Protein AF-A0A0C2F6W5-F1 (afdb_monomer_lite)

Secondary structure (DSSP, 8-state):
-TTT-GGGGS--S-HHHHHHHHHH-HHHHHHHHHHHHHHHHHHHHHHHHHHHHHHHHHHHHHH-----HHHHHHHHHHHHHHHHHS--TTT-HHHHHHHHHHHHHHHHHHHHHHHHHHHHHHHHTTT------

pLDDT: mean 81.49, std 13.71, range [35.03, 95.75]

Organism: NCBI:txid51022

Foldseek 3Di:
DCVVDVVVVDPDPDVVLVVLCVPPHDVSSVVRVVVVVVVVVVVVVVVLLVVLVVVQVVCCVPPVDRDDSVVSSVVVCVVCVVVVVPPDPPVVVVVVVVVVVVVVVVVVVVVVVCVVCCVVVVVVVVVVPDDDD

Sequence (133 aa):
MQKRWPEYKKHCRRPYPEMAYRAMGPKAKHFVSFCLCLTQFGIVTVLTLLASNNLSNLLTAAFGVQINFCYVILMIGVAVWPFIMIRSPMDFWQAAVGAAISSTVAAVLIVVGAFHDAPVCGQVGFFCNLPFL

InterPro domains:
  IPR013057 Amino acid transporter, transmembrane domain [PF01490] (8-122)

Radius of gyration: 22.77 Å; chains: 1; bounding box: 45×31×65 Å

Structure (mmCIF, N/CA/C/O backbone):
data_AF-A0A0C2F6W5-F1
#
_entry.id   AF-A0A0C2F6W5-F1
#
loop_
_atom_site.group_PDB
_atom_site.id
_atom_site.type_symbol
_atom_site.label_atom_id
_atom_site.label_alt_id
_atom_site.label_comp_id
_atom_site.label_asym_id
_atom_site.label_entity_id
_atom_site.label_seq_id
_atom_site.pdbx_PDB_ins_code
_atom_site.Cartn_x
_atom_site.Cartn_y
_atom_site.Cartn_z
_atom_site.occupancy
_atom_site.B_iso_or_equiv
_atom_site.auth_seq_id
_atom_site.auth_comp_id
_atom_site.auth_asym_id
_atom_site.auth_atom_id
_atom_site.pdbx_PDB_model_num
ATOM 1 N N . MET A 1 1 ? 19.651 6.823 -16.060 1.00 73.19 1 MET A N 1
ATOM 2 C CA . MET A 1 1 ? 19.065 6.128 -17.233 1.00 73.19 1 MET A CA 1
ATOM 3 C C . MET A 1 1 ? 18.680 7.100 -18.354 1.00 73.19 1 MET A C 1
ATOM 5 O O . MET A 1 1 ? 19.260 7.015 -19.426 1.00 73.19 1 MET A O 1
ATOM 9 N N . GLN A 1 2 ? 17.808 8.084 -18.098 1.00 78.06 2 GLN A N 1
ATOM 10 C CA . GLN A 1 2 ? 17.291 9.031 -19.111 1.00 78.06 2 GLN A CA 1
ATOM 11 C C . GLN A 1 2 ? 18.349 9.908 -19.814 1.00 78.06 2 GLN A C 1
ATOM 13 O O . GLN A 1 2 ? 18.149 10.321 -20.951 1.00 78.06 2 GLN A O 1
ATOM 18 N N . LYS A 1 3 ? 19.493 10.178 -19.163 1.00 79.88 3 LYS A N 1
ATOM 19 C CA . LYS A 1 3 ? 20.615 10.932 -19.756 1.00 79.88 3 LYS A CA 1
ATOM 20 C C . LYS A 1 3 ? 21.435 10.110 -20.765 1.00 79.88 3 LYS A C 1
ATOM 22 O O . LYS A 1 3 ? 22.024 10.687 -21.666 1.00 79.88 3 LYS A O 1
ATOM 27 N N . ARG A 1 4 ? 21.475 8.776 -20.613 1.00 81.50 4 ARG A N 1
ATOM 28 C CA . ARG A 1 4 ? 22.307 7.860 -21.423 1.00 81.50 4 ARG A CA 1
ATOM 29 C C . ARG A 1 4 ? 21.547 7.259 -22.609 1.00 81.50 4 ARG A C 1
ATOM 31 O O . ARG A 1 4 ? 22.169 6.941 -23.614 1.00 81.50 4 ARG A O 1
ATOM 38 N N . TRP A 1 5 ? 20.223 7.135 -22.506 1.00 79.69 5 TRP A N 1
ATOM 39 C CA . TRP A 1 5 ? 19.367 6.595 -23.565 1.00 79.69 5 TRP A CA 1
ATOM 40 C C . TRP A 1 5 ? 18.128 7.483 -23.757 1.00 79.69 5 TRP A C 1
ATOM 42 O O . TRP A 1 5 ? 17.288 7.551 -22.851 1.00 79.69 5 TRP A O 1
ATOM 52 N N . PRO A 1 6 ? 17.993 8.164 -24.912 1.00 78.88 6 PRO A N 1
ATOM 53 C CA . PRO A 1 6 ? 16.904 9.110 -25.155 1.00 78.88 6 PRO A CA 1
ATOM 54 C C . PRO A 1 6 ? 15.530 8.435 -25.290 1.00 78.88 6 PRO A C 1
ATOM 56 O O . PRO A 1 6 ? 14.515 9.098 -25.099 1.00 78.88 6 PRO A O 1
ATOM 59 N N . GLU A 1 7 ? 15.484 7.124 -25.548 1.00 79.94 7 GLU A N 1
ATOM 60 C CA . GLU A 1 7 ? 14.246 6.333 -25.646 1.00 79.94 7 GLU A CA 1
ATOM 61 C C . GLU A 1 7 ? 13.419 6.342 -24.344 1.00 79.94 7 GLU A C 1
ATOM 63 O O . GLU A 1 7 ? 12.191 6.344 -24.391 1.00 79.94 7 GLU A O 1
ATOM 68 N N . TYR A 1 8 ? 14.074 6.445 -23.180 1.00 77.56 8 TYR A N 1
ATOM 69 C CA . TYR A 1 8 ? 13.412 6.468 -21.868 1.00 77.56 8 TYR A CA 1
ATOM 70 C C . TYR A 1 8 ? 13.036 7.884 -21.397 1.00 77.56 8 TYR A C 1
ATOM 72 O O . TYR A 1 8 ? 12.642 8.063 -20.242 1.00 77.56 8 TYR A O 1
ATOM 80 N N . LYS A 1 9 ? 13.166 8.909 -22.258 1.00 76.19 9 LYS A N 1
ATOM 81 C CA . LYS A 1 9 ? 12.621 10.252 -21.978 1.00 76.19 9 LYS A CA 1
ATOM 82 C C . LYS A 1 9 ? 11.088 10.271 -22.024 1.00 76.19 9 LYS A C 1
ATOM 84 O O . LYS A 1 9 ? 10.483 11.124 -21.384 1.00 76.19 9 LYS A O 1
ATOM 89 N N . LYS A 1 10 ? 10.462 9.338 -22.751 1.00 76.56 10 LYS A N 1
ATOM 90 C CA . LYS A 1 10 ? 9.007 9.108 -22.721 1.00 76.56 10 LYS A CA 1
ATOM 91 C C . LYS A 1 10 ? 8.632 8.174 -21.565 1.00 76.56 10 LYS A C 1
ATOM 93 O O . LYS A 1 10 ? 9.457 7.380 -21.114 1.00 76.56 10 LYS A O 1
ATOM 98 N N . HIS A 1 11 ? 7.386 8.269 -21.088 1.00 75.56 11 HIS A N 1
ATOM 99 C CA . HIS A 1 11 ? 6.890 7.458 -19.973 1.00 75.56 11 HIS A CA 1
ATOM 100 C C . HIS A 1 11 ? 7.065 5.956 -20.259 1.00 75.56 11 HIS A C 1
ATOM 102 O O . HIS A 1 11 ? 6.509 5.425 -21.220 1.00 75.56 11 HIS A O 1
ATOM 108 N N . CYS A 1 12 ? 7.830 5.269 -19.409 1.00 75.00 12 CYS A N 1
ATOM 109 C CA . CYS A 1 12 ? 8.073 3.835 -19.513 1.00 75.00 12 CYS A CA 1
ATOM 110 C C . CYS A 1 12 ? 7.278 3.096 -18.427 1.00 75.00 12 CYS A C 1
ATOM 112 O O . CYS A 1 12 ? 7.491 3.317 -17.237 1.00 75.00 12 CYS A O 1
ATOM 114 N N . ARG A 1 13 ? 6.378 2.188 -18.830 1.00 72.69 13 ARG A N 1
ATOM 115 C CA . ARG A 1 13 ? 5.417 1.512 -17.933 1.00 72.69 13 ARG A CA 1
ATOM 116 C C . ARG A 1 13 ? 6.063 0.531 -16.942 1.00 72.69 13 ARG A C 1
ATOM 118 O O . ARG A 1 13 ? 5.432 0.166 -15.954 1.00 72.69 13 ARG A O 1
ATOM 125 N N . ARG A 1 14 ? 7.296 0.069 -17.202 1.00 79.50 14 ARG A N 1
ATOM 126 C CA . ARG A 1 14 ? 8.049 -0.885 -16.361 1.00 79.50 14 ARG A CA 1
ATOM 127 C C . ARG A 1 14 ? 9.547 -0.521 -16.322 1.00 79.50 14 ARG A C 1
ATOM 129 O O . ARG A 1 14 ? 10.331 -1.125 -17.048 1.00 79.50 14 ARG A O 1
ATOM 136 N N . PRO A 1 15 ? 9.968 0.437 -15.479 1.00 86.62 15 PRO A N 1
ATOM 137 C CA . PRO A 1 15 ? 11.346 0.932 -15.483 1.00 86.62 15 PRO A CA 1
ATOM 138 C C . PRO A 1 15 ? 12.369 -0.081 -14.937 1.00 86.62 15 PRO A C 1
ATOM 140 O O . PRO A 1 15 ? 13.447 -0.222 -15.506 1.00 86.62 15 PRO A O 1
ATOM 143 N N . TYR A 1 16 ? 12.042 -0.825 -13.874 1.00 86.38 16 TYR A N 1
ATOM 144 C CA . TYR A 1 16 ? 12.995 -1.730 -13.209 1.00 86.38 16 TYR A CA 1
ATOM 145 C C . TYR A 1 16 ? 13.483 -2.907 -14.080 1.00 86.38 16 TYR A C 1
ATOM 147 O O . TYR A 1 16 ? 14.693 -3.138 -14.128 1.00 86.38 16 TYR A O 1
ATOM 155 N N . PRO A 1 17 ? 12.618 -3.627 -14.824 1.00 87.94 17 PRO A N 1
ATOM 156 C CA . PRO A 1 17 ? 13.082 -4.676 -15.735 1.00 87.94 17 PRO A CA 1
ATOM 157 C C . PRO A 1 17 ? 13.925 -4.133 -16.899 1.00 87.94 17 PRO A C 1
ATOM 159 O O . PRO A 1 17 ? 14.838 -4.811 -17.361 1.00 87.94 17 PRO A O 1
ATOM 162 N N . GLU A 1 18 ? 13.654 -2.908 -17.361 1.00 86.88 18 GLU A N 1
ATOM 163 C CA . GLU A 1 18 ? 14.428 -2.245 -18.421 1.00 86.88 18 GLU A CA 1
ATOM 164 C C . GLU A 1 18 ? 15.813 -1.800 -17.927 1.00 86.88 18 GLU A C 1
ATOM 166 O O . GLU A 1 18 ? 16.804 -1.917 -18.648 1.00 86.88 18 GLU A O 1
ATOM 171 N N . MET A 1 19 ? 15.921 -1.360 -16.668 1.00 88.12 19 MET A N 1
ATOM 172 C CA . MET A 1 19 ? 17.215 -1.106 -16.021 1.00 88.12 19 MET A CA 1
ATOM 173 C C . MET A 1 19 ? 18.048 -2.386 -15.931 1.00 88.12 19 MET A C 1
ATOM 175 O O . MET A 1 19 ? 19.221 -2.378 -16.301 1.00 88.12 19 MET A O 1
ATOM 179 N N . ALA A 1 20 ? 17.431 -3.492 -15.507 1.00 88.50 20 ALA A N 1
ATOM 180 C CA . ALA A 1 20 ? 18.088 -4.794 -15.424 1.00 88.50 20 ALA A CA 1
ATOM 181 C C . ALA A 1 20 ? 18.526 -5.310 -16.803 1.00 88.50 20 ALA A C 1
ATOM 183 O O . ALA A 1 20 ? 19.643 -5.807 -16.949 1.00 88.50 20 ALA A O 1
ATOM 184 N N . TYR A 1 21 ? 17.682 -5.124 -17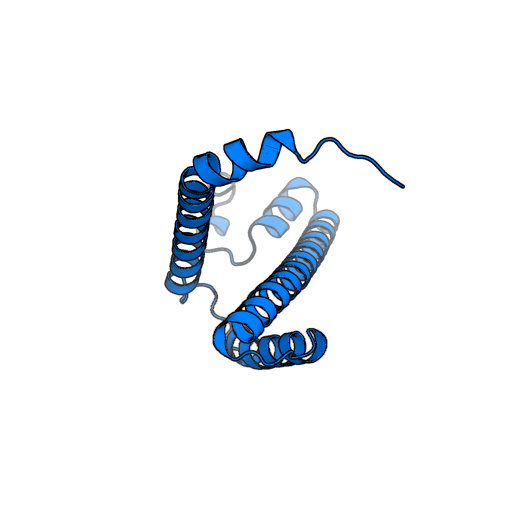.825 1.00 90.19 21 TYR A N 1
ATOM 185 C CA . TYR A 1 21 ? 18.004 -5.463 -19.210 1.00 90.19 21 TYR A CA 1
ATOM 186 C C . TYR A 1 21 ? 19.261 -4.749 -19.698 1.00 90.19 21 TYR A C 1
ATOM 188 O O . TYR A 1 21 ? 20.164 -5.369 -20.254 1.00 90.19 21 TYR A O 1
ATOM 196 N N . ARG A 1 22 ? 19.334 -3.438 -19.465 1.00 87.44 22 ARG A N 1
ATOM 197 C CA . ARG A 1 22 ? 20.454 -2.620 -19.925 1.00 87.44 22 ARG A CA 1
ATOM 198 C C . ARG A 1 22 ? 21.737 -2.816 -19.108 1.00 87.44 22 ARG A C 1
ATOM 200 O O . ARG A 1 22 ? 22.806 -2.488 -19.611 1.00 87.44 22 ARG A O 1
ATOM 207 N N . ALA A 1 23 ? 21.638 -3.325 -17.880 1.00 88.38 23 ALA A N 1
ATOM 208 C CA . ALA A 1 23 ? 22.786 -3.584 -17.013 1.00 88.38 23 ALA A CA 1
ATOM 209 C C . ALA A 1 23 ? 23.403 -4.976 -17.225 1.00 88.38 23 ALA A C 1
ATOM 211 O O . ALA A 1 23 ? 24.621 -5.091 -17.302 1.00 88.38 23 ALA A O 1
ATOM 212 N N . MET A 1 24 ? 22.577 -6.027 -17.307 1.00 87.81 24 MET A N 1
ATOM 213 C CA . MET A 1 24 ? 23.036 -7.428 -17.289 1.00 87.81 24 MET A CA 1
ATOM 214 C C . MET A 1 24 ? 22.377 -8.314 -18.366 1.00 87.81 24 MET A C 1
ATOM 216 O O . MET A 1 24 ? 22.531 -9.535 -18.356 1.00 87.81 24 MET A O 1
ATOM 220 N N . GLY A 1 25 ? 21.625 -7.727 -19.302 1.00 90.44 25 GLY A N 1
ATOM 221 C CA . GLY A 1 25 ? 21.038 -8.435 -20.440 1.00 90.44 25 GLY A CA 1
ATOM 222 C C . GLY A 1 25 ? 19.663 -9.085 -20.184 1.00 90.44 25 GLY A C 1
ATOM 223 O O . GLY A 1 25 ? 19.005 -8.846 -19.166 1.00 90.44 25 GLY A O 1
ATOM 224 N N . PRO A 1 26 ? 19.178 -9.922 -21.123 1.00 89.81 26 PRO A N 1
ATOM 225 C CA . PRO A 1 26 ? 17.797 -10.426 -21.148 1.00 89.81 26 PRO A CA 1
ATOM 226 C C . PRO A 1 26 ? 17.443 -11.370 -19.995 1.00 89.81 26 PRO A C 1
ATOM 228 O O . PRO A 1 26 ? 16.297 -11.390 -19.546 1.00 89.81 26 PRO A O 1
ATOM 231 N N . LYS A 1 27 ? 18.411 -12.132 -19.476 1.00 91.00 27 LYS A N 1
ATOM 232 C CA . LYS A 1 27 ? 18.176 -13.058 -18.356 1.00 91.00 27 LYS A CA 1
ATOM 233 C C . LYS A 1 27 ? 17.858 -12.303 -17.061 1.00 91.00 27 LYS A C 1
ATOM 235 O O . LYS A 1 27 ? 16.918 -12.660 -16.355 1.00 91.00 27 LYS A O 1
ATOM 240 N N . ALA A 1 28 ? 18.558 -11.197 -16.813 1.00 89.12 28 ALA A N 1
ATOM 241 C CA . ALA A 1 28 ? 18.319 -10.337 -15.658 1.00 89.12 28 ALA A CA 1
ATOM 242 C C . ALA A 1 28 ? 16.951 -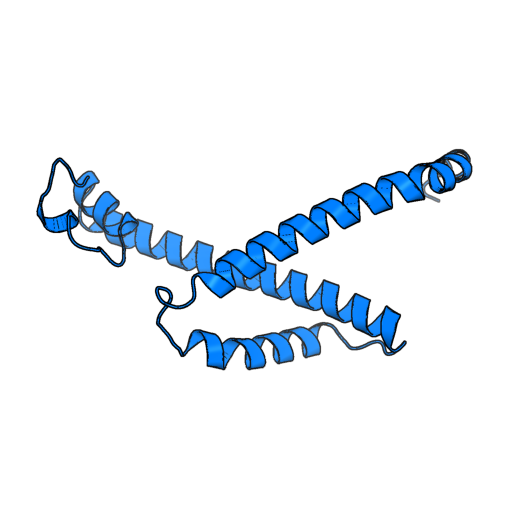9.639 -15.704 1.00 89.12 28 ALA A C 1
ATOM 244 O O . ALA A 1 28 ? 16.295 -9.508 -14.672 1.00 89.12 28 ALA A O 1
ATOM 245 N N . LYS A 1 29 ? 16.476 -9.250 -16.897 1.00 90.75 29 LYS A N 1
ATOM 246 C CA . LYS A 1 29 ? 15.128 -8.683 -17.082 1.00 90.75 29 LYS A CA 1
ATOM 247 C C . LYS A 1 29 ? 14.035 -9.634 -16.589 1.00 90.75 29 LYS A C 1
ATOM 249 O O . LYS A 1 29 ? 13.140 -9.209 -15.858 1.00 90.75 29 LYS A O 1
ATOM 254 N N . HIS A 1 30 ? 14.109 -10.911 -16.972 1.00 91.12 30 HIS A N 1
ATOM 255 C CA . HIS A 1 30 ? 13.131 -11.913 -16.541 1.00 91.12 30 HIS A CA 1
ATOM 256 C C . HIS A 1 30 ? 13.210 -12.191 -15.043 1.00 91.12 30 HIS A C 1
ATOM 258 O O . HIS A 1 30 ? 12.170 -12.238 -14.390 1.00 91.12 30 HIS A O 1
ATOM 264 N N . PHE A 1 31 ? 14.421 -12.290 -14.492 1.00 94.00 31 PHE A N 1
ATOM 265 C CA . PHE A 1 31 ? 14.614 -12.489 -13.058 1.00 94.00 31 PHE A CA 1
ATOM 266 C C . PHE A 1 31 ? 14.008 -11.346 -12.228 1.00 94.00 31 PHE A C 1
ATOM 268 O O . PHE A 1 31 ? 13.189 -11.587 -11.346 1.00 94.00 31 PHE A O 1
ATOM 275 N N . VAL A 1 32 ? 14.316 -10.088 -12.565 1.00 93.00 32 VAL A N 1
ATOM 276 C CA . VAL A 1 32 ? 13.767 -8.920 -11.853 1.00 93.00 32 VAL A CA 1
ATOM 277 C C . VAL A 1 32 ? 12.249 -8.831 -12.006 1.00 93.00 32 VAL A C 1
ATOM 279 O O . VAL A 1 32 ? 11.554 -8.521 -11.041 1.00 93.00 32 VAL A O 1
ATOM 282 N N . SER A 1 33 ? 11.707 -9.145 -13.187 1.00 92.00 33 SER A N 1
ATOM 283 C CA . SER A 1 33 ? 10.253 -9.197 -13.377 1.00 92.00 33 SER A CA 1
ATOM 284 C C . SER A 1 33 ? 9.593 -10.254 -12.488 1.00 92.00 33 SER A C 1
ATOM 286 O O . SER A 1 33 ? 8.524 -9.994 -11.943 1.00 92.00 33 SER A O 1
ATOM 288 N N . PHE A 1 34 ? 10.216 -11.423 -12.329 1.00 94.06 34 PHE A N 1
ATOM 289 C CA . PHE A 1 34 ? 9.718 -12.485 -11.458 1.00 94.06 34 PHE A CA 1
ATOM 290 C C . PHE A 1 34 ? 9.745 -12.065 -9.984 1.00 94.06 34 PHE A C 1
ATOM 292 O O . PHE A 1 34 ? 8.724 -12.163 -9.304 1.00 94.06 34 PHE A O 1
ATOM 299 N N . CYS A 1 35 ? 10.860 -11.498 -9.512 1.00 94.19 35 CYS A N 1
ATOM 300 C CA . CYS A 1 35 ? 10.966 -10.977 -8.148 1.00 94.19 35 CYS A CA 1
ATOM 301 C C . CYS A 1 35 ? 9.909 -9.903 -7.851 1.00 94.19 35 CYS A C 1
ATOM 303 O O . CYS A 1 35 ? 9.288 -9.948 -6.796 1.00 94.19 35 CYS A O 1
ATOM 305 N N . LEU A 1 36 ? 9.654 -8.976 -8.783 1.00 93.25 36 LEU A N 1
ATOM 306 C CA . LEU A 1 36 ? 8.620 -7.945 -8.618 1.00 93.25 36 LEU A CA 1
ATOM 307 C C . LEU A 1 36 ? 7.204 -8.530 -8.534 1.00 93.25 36 LEU A C 1
ATOM 309 O O . LEU A 1 36 ? 6.366 -8.018 -7.796 1.00 93.25 36 LEU A O 1
ATOM 313 N N . CYS A 1 37 ? 6.913 -9.592 -9.287 1.00 92.25 37 CYS A N 1
ATOM 314 C CA . CYS A 1 37 ? 5.632 -10.288 -9.181 1.00 92.25 37 CYS A CA 1
ATOM 315 C C . CYS A 1 37 ? 5.480 -10.985 -7.823 1.00 92.25 37 CYS A C 1
ATOM 317 O O . CYS A 1 37 ? 4.412 -10.898 -7.219 1.00 92.25 37 CYS A O 1
ATOM 319 N N . LEU A 1 38 ? 6.543 -11.624 -7.326 1.00 95.75 38 LEU A N 1
ATOM 320 C CA . LEU A 1 38 ? 6.539 -12.271 -6.015 1.00 95.75 38 LEU A CA 1
ATOM 321 C C . LEU A 1 38 ? 6.347 -11.273 -4.873 1.00 95.75 38 LEU A C 1
ATOM 323 O O . LEU A 1 38 ? 5.524 -11.511 -3.992 1.00 95.75 38 LEU A O 1
ATOM 327 N N . THR A 1 39 ? 7.062 -10.145 -4.891 1.00 94.06 39 THR A N 1
ATOM 328 C CA . THR A 1 39 ? 6.906 -9.125 -3.847 1.00 94.06 39 THR A CA 1
ATOM 329 C C . THR A 1 39 ? 5.516 -8.510 -3.881 1.00 94.06 39 THR A C 1
ATOM 331 O O . THR A 1 39 ? 4.910 -8.343 -2.828 1.00 94.06 39 THR A O 1
ATOM 334 N N . GLN A 1 40 ? 4.962 -8.239 -5.066 1.00 89.81 40 GLN A N 1
ATOM 335 C CA . GLN A 1 40 ? 3.605 -7.708 -5.173 1.00 89.81 40 GLN A CA 1
ATOM 336 C C . GLN A 1 40 ? 2.565 -8.690 -4.623 1.00 89.81 40 GLN A C 1
ATOM 338 O O . GLN A 1 40 ? 1.652 -8.273 -3.915 1.00 89.81 40 GLN A O 1
ATOM 343 N N . PHE A 1 41 ? 2.708 -9.983 -4.920 1.00 92.88 41 PHE A N 1
ATOM 344 C CA . PHE A 1 41 ? 1.833 -11.010 -4.362 1.00 92.88 41 PHE A CA 1
ATOM 345 C C . PHE A 1 41 ? 1.939 -11.059 -2.832 1.00 92.88 41 PHE A C 1
ATOM 347 O O . PHE A 1 41 ? 0.919 -11.002 -2.153 1.00 92.88 41 PHE A O 1
ATOM 354 N N . GLY A 1 42 ? 3.161 -11.069 -2.291 1.00 95.19 42 GLY A N 1
ATOM 355 C CA . GLY A 1 42 ? 3.394 -11.075 -0.845 1.00 95.19 42 GLY A CA 1
ATOM 356 C C . GLY A 1 42 ? 2.843 -9.840 -0.126 1.00 95.19 42 GLY A C 1
ATOM 357 O O . GLY A 1 42 ? 2.254 -9.953 0.943 1.00 95.19 42 GLY A O 1
ATOM 358 N N . ILE A 1 43 ? 2.978 -8.652 -0.719 1.00 92.75 43 ILE A N 1
ATOM 359 C CA . ILE A 1 43 ? 2.423 -7.422 -0.141 1.00 92.75 43 ILE A CA 1
ATOM 360 C C . ILE A 1 43 ? 0.894 -7.505 -0.089 1.00 92.75 43 ILE A C 1
ATOM 362 O O . ILE A 1 43 ? 0.296 -7.207 0.942 1.00 92.75 43 ILE A O 1
ATOM 366 N N . VAL A 1 44 ? 0.250 -7.936 -1.179 1.00 91.06 44 VAL A N 1
ATOM 367 C CA . VAL A 1 44 ? -1.216 -8.037 -1.240 1.00 91.06 44 VAL A CA 1
ATOM 368 C C . VAL A 1 44 ? -1.745 -9.041 -0.219 1.00 91.06 44 VAL A C 1
ATOM 370 O O . VAL A 1 44 ? -2.722 -8.738 0.467 1.00 91.06 44 VAL A O 1
ATOM 373 N N . THR A 1 45 ? -1.110 -10.205 -0.072 1.00 92.44 45 THR A N 1
ATOM 374 C CA . THR A 1 45 ? -1.562 -11.215 0.894 1.00 92.44 45 THR A CA 1
ATOM 375 C C . THR A 1 45 ? -1.468 -10.696 2.326 1.00 92.44 45 THR A C 1
ATOM 377 O O . THR A 1 45 ? -2.468 -10.724 3.043 1.00 92.44 45 THR A O 1
ATOM 380 N N . VAL A 1 46 ? -0.316 -10.150 2.729 1.00 94.44 46 VAL A N 1
ATOM 381 C CA . VAL A 1 46 ? -0.101 -9.640 4.094 1.00 94.44 46 VAL A CA 1
ATOM 382 C C . VAL A 1 46 ? -1.028 -8.467 4.413 1.00 94.44 46 VAL A C 1
ATOM 384 O O . VAL A 1 46 ? -1.643 -8.448 5.478 1.00 94.44 46 VAL A O 1
ATOM 387 N N . LEU A 1 47 ? -1.188 -7.508 3.495 1.00 90.56 47 LEU A N 1
ATOM 388 C CA . LEU A 1 47 ? -2.085 -6.370 3.716 1.00 90.56 47 LEU A CA 1
ATOM 389 C C . LEU A 1 47 ? -3.554 -6.801 3.811 1.00 90.56 47 LEU A C 1
ATOM 391 O O . LEU A 1 47 ? -4.298 -6.241 4.612 1.00 90.56 47 LEU A O 1
ATOM 395 N N . THR A 1 48 ? -3.966 -7.824 3.057 1.00 90.94 48 THR A N 1
ATOM 396 C CA . THR A 1 48 ? -5.329 -8.374 3.146 1.00 90.94 48 THR A CA 1
ATOM 397 C C . THR A 1 48 ? -5.566 -9.059 4.494 1.00 90.94 48 THR A C 1
ATOM 399 O O . THR A 1 48 ? -6.598 -8.828 5.122 1.00 90.94 48 THR A O 1
ATOM 402 N N . LEU A 1 49 ? -4.593 -9.844 4.974 1.00 91.56 49 LEU A N 1
ATOM 403 C CA . LEU A 1 49 ? -4.622 -10.486 6.296 1.00 91.56 49 LEU A CA 1
ATOM 404 C C . LEU A 1 49 ? -4.701 -9.461 7.438 1.00 91.56 49 LEU A C 1
ATOM 406 O O . LEU A 1 49 ? -5.450 -9.642 8.403 1.00 91.56 49 LEU A O 1
ATOM 410 N N . LEU A 1 50 ? -3.937 -8.372 7.333 1.00 91.44 50 LEU A N 1
ATOM 411 C CA . LEU A 1 50 ? -3.968 -7.292 8.315 1.00 91.44 50 LEU A CA 1
ATOM 412 C C . LEU A 1 50 ? -5.323 -6.570 8.299 1.00 91.44 50 LEU A C 1
ATOM 414 O O . LEU A 1 50 ? -5.914 -6.341 9.355 1.00 91.44 50 LEU A O 1
ATOM 418 N N . ALA A 1 51 ? -5.845 -6.268 7.107 1.00 89.50 51 ALA A N 1
ATOM 419 C CA . ALA A 1 51 ? -7.140 -5.617 6.942 1.00 89.50 51 ALA A CA 1
ATOM 420 C C . ALA A 1 51 ? -8.286 -6.455 7.529 1.00 89.50 51 ALA A C 1
ATOM 422 O O . ALA A 1 51 ? -9.130 -5.914 8.242 1.00 89.50 51 ALA A O 1
ATOM 423 N N . SER A 1 52 ? -8.295 -7.773 7.301 1.00 91.38 52 SER A N 1
ATOM 424 C CA . SER A 1 52 ? -9.328 -8.651 7.860 1.00 91.38 52 SER A CA 1
ATOM 425 C C . SER A 1 52 ? -9.293 -8.721 9.384 1.00 91.38 52 SER A C 1
ATOM 427 O O . SER A 1 52 ? -10.352 -8.764 10.007 1.00 91.38 52 SER A O 1
ATOM 429 N N . ASN A 1 53 ? -8.102 -8.708 9.993 1.00 89.69 53 ASN A N 1
ATOM 430 C CA . ASN A 1 53 ? -7.971 -8.713 11.452 1.00 89.69 53 ASN A CA 1
ATOM 431 C C . ASN A 1 53 ? -8.494 -7.412 12.059 1.00 89.69 53 ASN A C 1
ATOM 433 O O . ASN A 1 53 ? -9.326 -7.446 12.963 1.00 89.69 53 ASN A O 1
ATOM 437 N N . ASN A 1 54 ? -8.062 -6.270 11.517 1.00 88.94 54 ASN A N 1
ATOM 438 C CA . ASN A 1 54 ? -8.523 -4.969 11.993 1.00 88.94 54 ASN A CA 1
ATOM 439 C C . ASN A 1 54 ? -10.050 -4.838 11.854 1.00 88.94 54 ASN A C 1
ATOM 441 O O . ASN A 1 54 ? -10.734 -4.459 12.800 1.00 88.94 54 ASN A O 1
ATOM 445 N N . LEU A 1 55 ? -10.606 -5.244 10.709 1.00 87.38 55 LEU A N 1
ATOM 446 C CA . LEU A 1 55 ? -12.045 -5.175 10.476 1.00 87.38 55 LEU A CA 1
ATOM 447 C C . LEU A 1 55 ? -12.831 -6.103 11.416 1.00 87.38 55 LEU A C 1
ATOM 449 O O . LEU A 1 55 ? -13.826 -5.676 11.987 1.00 87.38 55 LEU A O 1
ATOM 453 N N . SER A 1 56 ? -12.368 -7.334 11.648 1.00 87.00 56 SER A N 1
ATOM 454 C CA . SER A 1 56 ? -13.040 -8.269 12.569 1.00 87.00 56 SER A CA 1
ATOM 455 C C . SER A 1 56 ? -13.061 -7.745 14.014 1.00 87.00 56 SER A C 1
ATOM 457 O O . SER A 1 56 ? -14.086 -7.846 14.695 1.00 87.00 56 SER A O 1
ATOM 459 N N . ASN A 1 57 ? -11.971 -7.111 14.463 1.00 86.31 57 ASN A N 1
ATOM 460 C CA . ASN A 1 57 ? -11.898 -6.475 15.781 1.00 86.31 57 ASN A CA 1
ATOM 461 C C . ASN A 1 57 ? -12.850 -5.275 15.883 1.00 86.31 57 ASN A C 1
ATOM 463 O O . ASN A 1 57 ? -13.556 -5.134 16.881 1.00 86.31 57 ASN A O 1
ATOM 467 N N . LEU A 1 58 ? -12.927 -4.451 14.833 1.00 85.06 58 LEU A N 1
ATOM 468 C CA . LEU A 1 58 ? -13.861 -3.326 14.767 1.00 85.06 58 LEU A CA 1
ATOM 469 C C . LEU A 1 58 ? -15.326 -3.780 14.755 1.00 85.06 58 LEU A C 1
ATOM 471 O O . LEU A 1 58 ? -16.139 -3.187 15.456 1.00 85.06 58 LEU A O 1
ATOM 475 N N . LEU A 1 59 ? -15.677 -4.839 14.013 1.00 84.62 59 LEU A N 1
ATOM 476 C CA . LEU A 1 59 ? -17.039 -5.391 14.027 1.00 84.62 59 LEU A CA 1
ATOM 477 C C . LEU A 1 59 ? -17.414 -5.941 15.404 1.00 84.62 59 LEU A C 1
ATOM 479 O O . LEU A 1 59 ? -18.538 -5.730 15.858 1.00 84.62 59 LEU A O 1
ATOM 483 N N . THR A 1 60 ? -16.476 -6.604 16.079 1.00 83.56 60 THR A N 1
ATOM 484 C CA . THR A 1 60 ? -16.703 -7.120 17.434 1.00 83.56 60 THR A CA 1
ATOM 485 C C . THR A 1 60 ? -16.925 -5.971 18.419 1.00 83.56 60 THR A C 1
ATOM 487 O O . THR A 1 60 ? -17.858 -6.026 19.214 1.00 83.56 60 THR A O 1
ATOM 490 N N . ALA A 1 61 ? -16.134 -4.898 18.328 1.00 82.75 61 ALA A N 1
ATOM 491 C CA . ALA A 1 61 ? -16.283 -3.720 19.181 1.00 82.75 61 ALA A CA 1
ATOM 492 C C . ALA A 1 61 ? -17.561 -2.908 18.887 1.00 82.75 61 ALA A C 1
ATOM 494 O O . ALA A 1 61 ? -18.159 -2.363 19.810 1.00 82.75 61 ALA A O 1
ATOM 495 N N . ALA A 1 62 ? -17.987 -2.823 17.622 1.00 81.50 62 ALA A N 1
ATOM 496 C CA . ALA A 1 62 ? -19.127 -2.000 17.208 1.00 81.50 62 ALA A CA 1
ATOM 497 C C . ALA A 1 62 ? -20.484 -2.718 17.302 1.00 81.50 62 ALA A C 1
ATOM 499 O O . ALA A 1 62 ? -21.480 -2.094 17.655 1.00 81.50 62 ALA A O 1
ATOM 500 N N . PHE A 1 63 ? -20.539 -4.012 16.973 1.00 76.56 63 PHE A N 1
ATOM 501 C CA . PHE A 1 63 ? -21.787 -4.781 16.883 1.00 76.56 63 PHE A CA 1
ATOM 502 C C . PHE A 1 63 ? -21.861 -5.953 17.870 1.00 76.56 63 PHE A C 1
ATOM 504 O O . PHE A 1 63 ? -22.908 -6.588 17.964 1.00 76.56 63 PHE A O 1
ATOM 511 N N . GLY A 1 64 ? -20.781 -6.280 18.590 1.00 74.88 64 GLY A N 1
ATOM 512 C CA . GLY A 1 64 ? -20.747 -7.419 19.518 1.00 74.88 64 GLY A CA 1
ATOM 513 C C . GLY A 1 64 ? -20.857 -8.794 18.842 1.00 74.88 64 GLY A C 1
ATOM 514 O O . GLY A 1 64 ? -20.964 -9.809 19.528 1.00 74.88 64 GLY A O 1
ATOM 515 N N . VAL A 1 65 ? -20.835 -8.850 17.505 1.00 72.69 65 VAL A N 1
ATOM 516 C CA . VAL A 1 65 ? -20.968 -10.084 16.719 1.00 72.69 65 VAL A CA 1
ATOM 517 C C . VAL A 1 65 ? -19.585 -10.584 16.311 1.00 72.69 65 VAL A C 1
ATOM 519 O O . VAL A 1 65 ? -18.854 -9.907 15.589 1.00 72.69 65 VAL A O 1
ATOM 522 N N . GLN A 1 66 ? -19.244 -11.800 16.740 1.00 71.88 66 GLN A N 1
ATOM 523 C CA . GLN A 1 66 ? -17.986 -12.467 16.397 1.00 71.88 66 GLN A CA 1
ATOM 524 C C . GLN A 1 66 ? -18.086 -13.088 14.996 1.00 71.88 66 GLN A C 1
ATOM 526 O O . GLN A 1 66 ? -18.544 -14.218 14.826 1.00 71.88 66 GLN A O 1
ATOM 531 N N . ILE A 1 67 ? -17.685 -12.335 13.971 1.00 75.12 67 ILE A N 1
ATOM 532 C CA . ILE A 1 67 ? -17.574 -12.852 12.602 1.00 75.12 67 ILE A CA 1
ATOM 533 C C . ILE A 1 67 ? -16.211 -13.532 12.427 1.00 75.12 67 ILE A C 1
ATOM 535 O O . ILE A 1 67 ? -15.173 -12.970 12.765 1.00 75.12 67 ILE A O 1
ATOM 539 N N . ASN A 1 68 ? -16.204 -14.736 11.850 1.00 79.62 68 ASN A N 1
ATOM 540 C CA . ASN A 1 68 ? -14.972 -15.469 11.557 1.00 79.62 68 ASN A CA 1
ATOM 541 C C . ASN A 1 68 ? -14.103 -14.738 10.516 1.00 79.62 68 ASN A C 1
ATOM 543 O O . ASN A 1 68 ? -14.579 -14.398 9.428 1.00 79.62 68 ASN A O 1
ATOM 547 N N . PHE A 1 69 ? -12.801 -14.611 10.799 1.00 82.06 69 PHE A N 1
ATOM 548 C CA . PHE A 1 69 ? -11.810 -13.947 9.937 1.00 82.06 69 PHE A CA 1
ATOM 549 C C . PHE A 1 69 ? -11.817 -14.457 8.486 1.00 82.06 69 PHE A C 1
ATOM 551 O O . PHE A 1 69 ? -11.653 -13.675 7.549 1.00 82.06 69 PHE A O 1
ATOM 558 N N . CYS A 1 70 ? -12.060 -15.757 8.283 1.00 84.38 70 CYS A N 1
ATOM 559 C CA . CYS A 1 70 ? -12.102 -16.380 6.958 1.00 84.38 70 CYS A CA 1
ATOM 560 C C . CYS A 1 70 ? -13.158 -15.753 6.033 1.00 84.38 70 CYS A C 1
ATOM 562 O O . CYS A 1 70 ? -12.887 -15.551 4.851 1.00 84.38 70 CYS A O 1
ATOM 564 N N . TYR A 1 71 ? -14.336 -15.402 6.559 1.00 86.31 71 TYR A N 1
ATOM 565 C CA . TYR A 1 71 ? -15.394 -14.777 5.759 1.00 86.31 71 TYR A CA 1
ATOM 566 C C . TYR A 1 71 ? -15.061 -13.325 5.409 1.00 86.31 71 TYR A C 1
ATOM 568 O O . TYR A 1 71 ? -15.324 -12.882 4.293 1.00 86.31 71 TYR A O 1
ATOM 576 N N . VAL A 1 72 ? -14.420 -12.597 6.326 1.00 88.31 72 VAL A N 1
ATOM 577 C CA . VAL A 1 72 ? -14.022 -11.198 6.111 1.00 88.31 72 VAL A CA 1
ATOM 578 C C . VAL A 1 72 ? -12.983 -11.084 4.992 1.00 88.31 72 VAL A C 1
ATOM 580 O O . VAL A 1 72 ? -13.083 -10.196 4.148 1.00 88.31 72 VAL A O 1
ATOM 583 N N . ILE A 1 73 ? -12.029 -12.019 4.924 1.00 88.94 73 ILE A N 1
ATOM 584 C CA . ILE A 1 73 ? -11.027 -12.075 3.846 1.00 88.94 73 ILE A CA 1
ATOM 585 C C . ILE A 1 73 ? -11.696 -12.274 2.480 1.00 88.94 73 ILE A C 1
ATOM 587 O O . ILE A 1 73 ? -11.353 -11.574 1.527 1.00 88.94 73 ILE A O 1
ATOM 591 N N . LEU A 1 74 ? -12.665 -13.193 2.379 1.00 90.00 74 LEU A N 1
ATOM 592 C CA . LEU A 1 74 ? -13.401 -13.431 1.132 1.00 90.00 74 LEU A CA 1
ATOM 593 C C . LEU A 1 74 ? -14.190 -12.190 0.702 1.00 90.00 74 LEU A C 1
ATOM 595 O O . LEU A 1 74 ? -14.143 -11.814 -0.468 1.00 90.00 74 LEU A O 1
ATOM 599 N N . MET A 1 75 ? -14.849 -11.518 1.648 1.00 89.19 75 MET A N 1
ATOM 600 C CA . MET A 1 75 ? -15.586 -10.280 1.384 1.00 89.19 75 MET A CA 1
ATOM 601 C C . MET A 1 75 ? -14.672 -9.165 0.862 1.00 89.19 75 MET A C 1
ATOM 603 O O . MET A 1 75 ? -14.988 -8.542 -0.150 1.00 89.19 75 MET A O 1
ATOM 607 N N . ILE A 1 76 ? -13.515 -8.943 1.499 1.00 89.38 76 ILE A N 1
ATOM 608 C CA . ILE A 1 76 ? -12.526 -7.951 1.044 1.00 89.38 76 ILE A CA 1
ATOM 609 C C . ILE A 1 76 ? -12.003 -8.322 -0.348 1.00 89.38 76 ILE A C 1
ATOM 611 O O . ILE A 1 76 ? -11.931 -7.463 -1.224 1.00 89.38 76 ILE A O 1
ATOM 615 N N . GLY A 1 77 ? -11.677 -9.596 -0.579 1.00 88.75 77 GLY A N 1
ATOM 616 C CA . GLY A 1 77 ? -11.193 -10.076 -1.871 1.00 88.75 77 GLY A CA 1
ATOM 617 C C . GLY A 1 77 ? -12.188 -9.814 -3.001 1.00 88.75 77 GLY A C 1
ATOM 618 O O . GLY A 1 77 ? -11.812 -9.236 -4.019 1.00 88.75 77 GLY A O 1
ATOM 619 N N . VAL A 1 78 ? -13.462 -10.165 -2.802 1.00 90.38 78 VAL A N 1
ATOM 620 C CA . VAL A 1 78 ? -14.540 -9.919 -3.776 1.00 90.38 78 VAL A CA 1
ATOM 621 C C . VAL A 1 78 ? -14.776 -8.424 -3.983 1.00 90.38 78 VAL A C 1
ATOM 623 O O . VAL A 1 78 ? -14.990 -8.004 -5.117 1.00 90.38 78 VAL A O 1
ATOM 626 N N . ALA A 1 79 ? -14.694 -7.609 -2.928 1.00 88.31 79 ALA A N 1
ATOM 627 C CA . ALA A 1 79 ? -14.867 -6.164 -3.031 1.00 88.31 79 ALA A CA 1
ATOM 628 C C . ALA A 1 79 ? -13.725 -5.491 -3.801 1.00 88.31 79 ALA A C 1
ATOM 630 O O . ALA A 1 79 ? -13.984 -4.612 -4.613 1.00 88.31 79 ALA A O 1
ATOM 631 N N . VAL A 1 80 ? -12.471 -5.903 -3.581 1.00 86.12 80 VAL A N 1
ATOM 632 C CA . VAL A 1 80 ? -11.281 -5.318 -4.224 1.00 86.12 80 VAL A CA 1
ATOM 633 C C . VAL A 1 80 ? -11.098 -5.825 -5.662 1.00 86.12 80 VAL A C 1
ATOM 635 O O . VAL A 1 80 ? -10.576 -5.103 -6.513 1.00 86.12 80 VAL A O 1
ATOM 638 N N . TRP A 1 81 ? -11.573 -7.033 -5.970 1.00 86.12 81 TRP A N 1
ATOM 639 C CA . TRP A 1 81 ? -11.509 -7.641 -7.302 1.00 86.12 81 TRP A CA 1
ATOM 640 C C . TRP A 1 81 ? -11.975 -6.731 -8.460 1.00 86.12 81 TRP A C 1
ATOM 642 O O . TRP A 1 81 ? -11.193 -6.535 -9.398 1.00 86.12 81 TRP A O 1
ATOM 652 N N . PRO A 1 82 ? -13.188 -6.133 -8.442 1.00 85.81 82 PRO A N 1
ATOM 653 C CA . PRO A 1 82 ? -13.644 -5.252 -9.516 1.00 85.81 82 PRO A CA 1
ATOM 654 C C . PRO A 1 82 ? -12.776 -3.995 -9.653 1.00 85.81 82 PRO A C 1
ATOM 656 O O . PRO A 1 82 ? -12.553 -3.533 -10.771 1.00 85.81 82 PRO A O 1
ATOM 659 N N . PHE A 1 83 ? -12.215 -3.480 -8.552 1.00 78.94 83 PHE A N 1
ATOM 660 C CA . PHE A 1 83 ? -11.315 -2.323 -8.594 1.00 78.94 83 PHE A CA 1
ATOM 661 C C . PHE A 1 83 ? -9.972 -2.656 -9.247 1.00 78.94 83 PHE A C 1
ATOM 663 O O . PHE A 1 83 ? -9.448 -1.845 -10.007 1.00 78.94 83 PHE A O 1
ATOM 670 N N . ILE A 1 84 ? -9.424 -3.855 -9.019 1.00 77.94 84 ILE A N 1
ATOM 671 C CA . ILE A 1 84 ? -8.170 -4.288 -9.660 1.00 77.94 84 ILE A CA 1
ATOM 672 C C . ILE A 1 84 ? -8.346 -4.431 -11.180 1.00 77.94 84 ILE A C 1
ATOM 674 O O . ILE A 1 84 ? -7.407 -4.185 -11.944 1.00 77.94 84 ILE A O 1
ATOM 678 N N . MET A 1 85 ? -9.542 -4.818 -11.636 1.00 78.25 85 MET A N 1
ATOM 679 C CA . MET A 1 85 ? -9.822 -5.016 -13.059 1.00 78.25 85 MET A CA 1
ATOM 680 C C . MET A 1 85 ? -9.822 -3.696 -13.857 1.00 78.25 85 MET A C 1
ATOM 682 O O . MET A 1 85 ? -9.499 -3.701 -15.048 1.00 78.25 85 MET A O 1
ATOM 686 N N . ILE A 1 86 ? -10.078 -2.554 -13.204 1.00 72.69 86 ILE A N 1
ATOM 687 C CA . ILE A 1 86 ? -9.982 -1.204 -13.786 1.00 72.69 86 ILE A CA 1
ATOM 688 C C . ILE A 1 86 ? -8.501 -0.798 -13.835 1.00 72.69 86 ILE A C 1
ATOM 690 O O . ILE A 1 86 ? -7.960 -0.061 -13.013 1.00 72.69 86 ILE A O 1
ATOM 694 N N . ARG A 1 87 ? -7.787 -1.363 -14.808 1.00 59.22 87 ARG A N 1
ATOM 695 C CA . ARG A 1 87 ? -6.329 -1.286 -14.927 1.00 59.22 87 ARG A CA 1
ATOM 696 C C . ARG A 1 87 ? -5.846 0.056 -15.500 1.00 59.22 87 ARG A C 1
ATOM 698 O O . ARG A 1 87 ? -5.235 0.074 -16.570 1.00 59.22 87 ARG A O 1
ATOM 705 N N . SER A 1 88 ? -6.017 1.151 -14.759 1.00 55.59 88 SER A N 1
ATOM 706 C CA . SER A 1 88 ? -5.237 2.380 -14.969 1.00 55.59 88 SER A CA 1
ATOM 707 C C . SER A 1 88 ? -4.649 2.907 -13.651 1.00 55.59 88 SER A C 1
ATOM 709 O O . SER A 1 88 ? -5.208 3.795 -13.012 1.00 55.59 88 SER A O 1
ATOM 711 N N . PRO A 1 89 ? -3.487 2.375 -13.214 1.00 53.44 89 PRO A N 1
ATOM 712 C CA . PRO A 1 89 ? -2.802 2.826 -11.997 1.00 53.44 89 PRO A CA 1
ATOM 713 C C . PRO A 1 89 ? -2.206 4.242 -12.111 1.00 53.44 89 PRO A C 1
ATOM 715 O O . PRO A 1 89 ? -1.560 4.702 -11.177 1.00 53.44 89 PRO A O 1
ATOM 718 N N . MET A 1 90 ? -2.381 4.918 -13.251 1.00 55.59 90 MET A N 1
ATOM 719 C CA . MET A 1 90 ? -1.934 6.297 -13.453 1.00 55.59 90 MET A CA 1
ATOM 720 C C . MET A 1 90 ? -3.009 7.322 -13.070 1.00 55.59 90 MET A C 1
ATOM 722 O O . MET A 1 90 ? -2.663 8.429 -12.676 1.00 55.59 90 MET A O 1
ATOM 726 N N . ASP A 1 91 ? -4.289 6.938 -13.106 1.00 60.53 91 ASP A N 1
ATOM 727 C CA . ASP A 1 91 ? -5.407 7.867 -12.893 1.00 60.53 91 ASP A CA 1
ATOM 728 C C . ASP A 1 91 ? -5.843 7.955 -11.415 1.00 60.53 91 ASP A C 1
ATOM 730 O O . ASP A 1 91 ? -6.444 8.939 -10.991 1.00 60.53 91 ASP A O 1
ATOM 734 N N . PHE A 1 92 ? -5.464 6.977 -10.583 1.00 66.00 92 PHE A N 1
ATOM 735 C CA . PHE A 1 92 ? -5.878 6.867 -9.174 1.00 66.00 92 PHE A CA 1
ATOM 736 C C . PHE A 1 92 ? -4.818 7.340 -8.162 1.00 66.00 92 PHE A C 1
ATOM 738 O O . PHE A 1 92 ? -4.680 6.772 -7.076 1.00 66.00 92 PHE A O 1
ATOM 745 N N . TRP A 1 93 ? -4.073 8.407 -8.472 1.00 76.00 93 TRP A N 1
ATOM 746 C CA . TRP A 1 93 ? -3.109 8.993 -7.522 1.00 76.00 93 TRP A CA 1
ATOM 747 C C . TRP A 1 93 ? -3.774 9.388 -6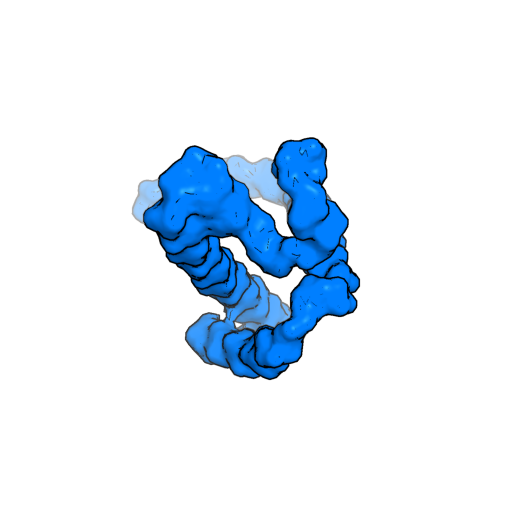.191 1.00 76.00 93 TRP A C 1
ATOM 749 O O . TRP A 1 93 ? -3.168 9.252 -5.129 1.00 76.00 93 TRP A O 1
ATOM 759 N N . GLN A 1 94 ? -5.048 9.792 -6.235 1.00 81.25 94 GLN A N 1
ATOM 760 C CA . GLN A 1 94 ? -5.819 10.151 -5.047 1.00 81.25 94 GLN A CA 1
ATOM 761 C C . GLN A 1 94 ? -6.039 8.973 -4.097 1.00 81.25 94 GLN A C 1
ATOM 763 O O . GLN A 1 94 ? -5.975 9.159 -2.887 1.00 81.25 94 GLN A O 1
ATOM 768 N N . ALA A 1 95 ? -6.232 7.756 -4.615 1.00 81.19 95 ALA A N 1
ATOM 769 C CA . ALA A 1 95 ? -6.367 6.573 -3.769 1.00 81.19 95 ALA A CA 1
ATOM 770 C C . ALA A 1 95 ? -5.053 6.268 -3.029 1.00 81.19 95 ALA A C 1
ATOM 772 O O . ALA A 1 95 ? -5.065 5.949 -1.841 1.00 81.19 95 ALA A O 1
ATOM 773 N N . ALA A 1 96 ? -3.911 6.436 -3.706 1.00 81.44 96 ALA A N 1
ATOM 774 C CA . ALA A 1 96 ? -2.596 6.263 -3.090 1.00 81.44 96 ALA A CA 1
ATOM 775 C C . ALA A 1 96 ? -2.318 7.327 -2.014 1.00 81.44 96 ALA A C 1
ATOM 777 O O . ALA A 1 96 ? -1.844 7.000 -0.926 1.00 81.44 96 ALA A O 1
ATOM 778 N N . VAL A 1 97 ? -2.653 8.591 -2.288 1.00 88.75 97 VAL A N 1
ATOM 779 C CA . VAL A 1 97 ? -2.514 9.682 -1.312 1.00 88.75 97 VAL A CA 1
ATOM 780 C C . VAL A 1 97 ? -3.453 9.481 -0.124 1.00 88.75 97 VAL A C 1
ATOM 782 O O . VAL A 1 97 ? -3.021 9.621 1.017 1.00 88.75 97 VAL A O 1
ATOM 785 N N . GLY A 1 98 ? -4.701 9.075 -0.364 1.00 88.62 98 GLY A N 1
ATOM 786 C CA . GLY A 1 98 ? -5.662 8.759 0.691 1.00 88.62 98 GLY A CA 1
ATOM 787 C C . GLY A 1 98 ? -5.155 7.666 1.633 1.00 88.62 98 GLY A C 1
ATOM 788 O O . GLY A 1 98 ? -5.180 7.851 2.847 1.00 88.62 98 GLY A O 1
ATOM 789 N N . ALA A 1 99 ? -4.605 6.578 1.085 1.00 86.44 99 ALA A N 1
ATOM 790 C CA . ALA A 1 99 ? -4.016 5.498 1.878 1.00 86.44 99 ALA A CA 1
ATOM 791 C C . ALA A 1 99 ? -2.804 5.956 2.718 1.00 86.44 99 ALA A C 1
ATOM 793 O O . ALA A 1 99 ? -2.618 5.517 3.857 1.00 86.44 99 ALA A O 1
ATOM 794 N N . ALA A 1 100 ? -1.974 6.858 2.183 1.00 88.88 100 ALA A N 1
ATOM 795 C CA . ALA A 1 100 ? -0.839 7.420 2.916 1.00 88.88 100 ALA A CA 1
ATOM 796 C C . ALA A 1 100 ? -1.293 8.337 4.067 1.00 88.88 100 ALA A C 1
ATOM 798 O O . ALA A 1 100 ? -0.765 8.250 5.180 1.00 88.88 100 ALA A O 1
ATOM 799 N N . ILE A 1 101 ? -2.311 9.170 3.825 1.00 94.81 101 ILE A N 1
ATOM 800 C CA . ILE A 1 101 ? -2.891 10.047 4.847 1.00 94.81 101 ILE A CA 1
ATOM 801 C C . ILE A 1 101 ? -3.530 9.206 5.952 1.00 94.81 101 ILE A C 1
ATOM 803 O O . ILE A 1 101 ? -3.220 9.422 7.121 1.00 94.81 101 ILE A O 1
ATOM 807 N N . SER A 1 102 ? -4.348 8.203 5.613 1.00 91.88 102 SER A N 1
ATOM 808 C CA . SER A 1 102 ? -4.996 7.349 6.616 1.00 91.88 102 SER A CA 1
ATOM 809 C C . SER A 1 102 ? -3.984 6.604 7.486 1.00 91.88 102 SER A C 1
ATOM 811 O O . SER A 1 102 ? -4.178 6.501 8.693 1.00 91.88 102 SER A O 1
ATOM 813 N N . SER A 1 103 ? -2.879 6.133 6.898 1.00 91.25 103 SER A N 1
ATOM 814 C CA . SER A 1 103 ? -1.807 5.452 7.640 1.00 91.25 103 SER A CA 1
ATOM 815 C C . SER A 1 103 ? -1.088 6.404 8.596 1.00 91.25 103 SER A C 1
ATOM 817 O O . SER A 1 103 ? -0.805 6.044 9.736 1.00 91.25 103 SER A O 1
ATOM 819 N N . THR A 1 104 ? -0.846 7.642 8.157 1.00 93.75 104 THR A N 1
ATOM 820 C 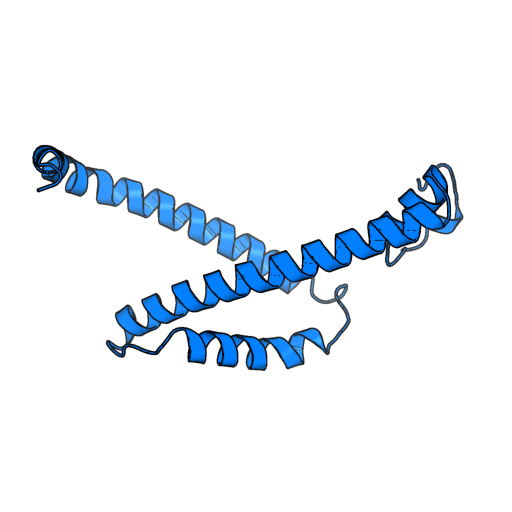CA . THR A 1 104 ? -0.242 8.683 9.000 1.00 93.75 104 THR A CA 1
ATOM 821 C C . THR A 1 104 ? -1.158 9.042 10.167 1.00 93.75 104 THR A C 1
ATOM 823 O O . THR A 1 104 ? -0.713 9.077 11.310 1.00 93.75 104 THR A O 1
ATOM 826 N N . VAL A 1 105 ? -2.450 9.252 9.900 1.00 95.38 105 VAL A N 1
ATOM 827 C CA . VAL A 1 105 ? -3.445 9.557 10.937 1.00 95.38 105 VAL A CA 1
ATOM 828 C C . VAL A 1 105 ? -3.560 8.404 11.935 1.00 95.38 105 VAL A C 1
ATOM 830 O O . VAL A 1 105 ? -3.538 8.648 13.138 1.00 95.38 105 VAL A O 1
ATOM 833 N N . ALA A 1 106 ? -3.609 7.154 11.465 1.00 92.00 106 ALA A N 1
ATOM 834 C CA . ALA A 1 106 ? -3.635 5.984 12.339 1.00 92.00 106 ALA A CA 1
ATOM 835 C C . ALA A 1 106 ? -2.393 5.915 13.243 1.00 92.00 106 ALA A C 1
ATOM 837 O O . ALA A 1 106 ? -2.528 5.695 14.442 1.00 92.00 106 ALA A O 1
ATOM 838 N N . ALA A 1 107 ? -1.196 6.166 12.702 1.00 93.94 107 ALA A N 1
ATOM 839 C CA . ALA A 1 107 ? 0.033 6.192 13.493 1.00 93.94 107 ALA A CA 1
ATOM 840 C C . ALA A 1 107 ? 0.004 7.286 14.575 1.00 93.94 107 ALA A C 1
ATOM 842 O O . ALA A 1 107 ? 0.368 7.024 15.719 1.00 93.94 107 ALA A O 1
ATOM 843 N N . VAL A 1 108 ? -0.482 8.487 14.243 1.00 95.19 108 VAL A N 1
ATOM 844 C CA . VAL A 1 108 ? -0.638 9.582 15.214 1.00 95.19 108 VAL A CA 1
ATOM 845 C C . VAL A 1 108 ? -1.637 9.209 16.310 1.00 95.19 108 VAL A C 1
ATOM 847 O O . VAL A 1 108 ? -1.342 9.405 17.486 1.00 95.19 108 VAL A O 1
ATOM 850 N N . LEU A 1 109 ? -2.785 8.625 15.952 1.00 91.62 109 LEU A N 1
ATOM 851 C CA . LEU A 1 109 ? -3.789 8.177 16.921 1.00 91.62 109 LEU A CA 1
ATOM 852 C C . LEU A 1 109 ? -3.248 7.093 17.859 1.00 91.62 109 LEU A C 1
ATOM 854 O O . LEU A 1 109 ? -3.501 7.161 19.057 1.00 91.62 109 LEU A O 1
ATOM 858 N N . ILE A 1 110 ? -2.470 6.136 17.342 1.00 91.75 110 ILE A N 1
ATOM 859 C CA . ILE A 1 110 ? -1.828 5.098 18.163 1.00 91.75 110 ILE A CA 1
ATOM 860 C C . ILE A 1 110 ? -0.858 5.727 19.171 1.00 91.75 110 ILE A C 1
ATOM 862 O O . ILE A 1 110 ? -0.869 5.360 20.343 1.00 91.75 110 ILE A O 1
ATOM 866 N N . VAL A 1 111 ? -0.045 6.697 18.742 1.00 93.69 111 VAL A N 1
ATOM 867 C CA . VAL A 1 111 ? 0.918 7.381 19.619 1.00 93.69 111 VAL A CA 1
ATOM 868 C C . VAL A 1 111 ? 0.206 8.201 20.697 1.00 93.69 111 VAL A C 1
ATOM 870 O O . VAL A 1 111 ? 0.561 8.111 21.869 1.00 93.69 111 VAL A O 1
ATOM 873 N N . VAL A 1 112 ? -0.817 8.974 20.327 1.00 94.25 112 VAL A N 1
ATOM 874 C CA . VAL A 1 112 ? -1.601 9.770 21.285 1.00 94.25 112 VAL A CA 1
ATOM 875 C C . VAL A 1 112 ? -2.352 8.869 22.269 1.00 94.25 112 VAL A C 1
ATOM 877 O O . VAL A 1 112 ? -2.346 9.158 23.464 1.00 94.25 112 VAL A O 1
ATOM 880 N N . GLY A 1 113 ? -2.935 7.764 21.795 1.00 88.38 113 GLY A N 1
ATOM 881 C CA . GLY A 1 113 ? -3.558 6.750 22.649 1.00 88.38 113 GLY A CA 1
ATOM 882 C C . GLY A 1 113 ? -2.568 6.188 23.666 1.00 88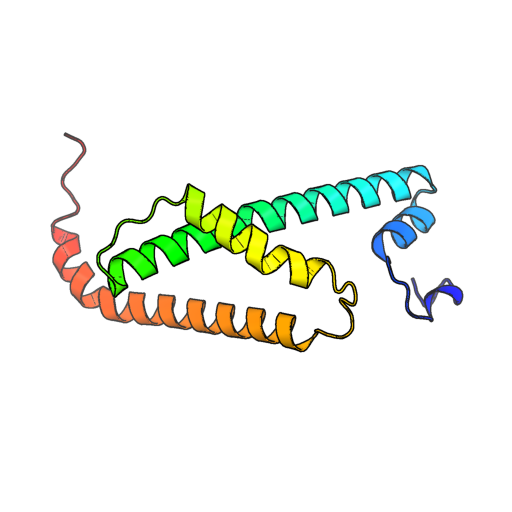.38 113 GLY A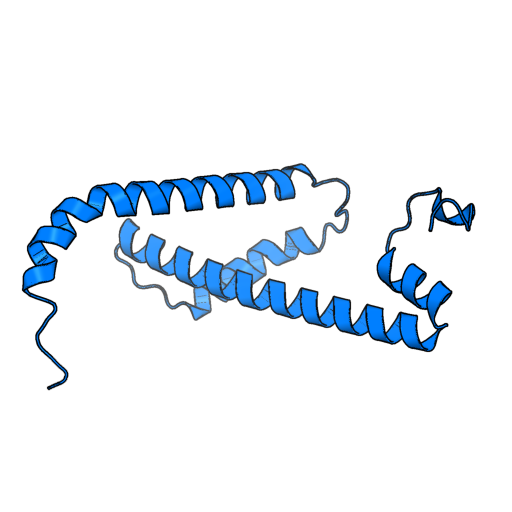 C 1
ATOM 883 O O . GLY A 1 113 ? -2.815 6.263 24.862 1.00 88.38 113 GLY A O 1
ATOM 884 N N . ALA A 1 114 ? -1.379 5.778 23.217 1.00 88.25 114 ALA A N 1
ATOM 885 C CA . ALA A 1 114 ? -0.329 5.286 24.107 1.00 88.25 114 ALA A CA 1
ATOM 886 C C . ALA A 1 114 ? 0.083 6.311 25.182 1.00 88.25 114 ALA A C 1
ATOM 888 O O . ALA A 1 114 ? 0.301 5.931 26.332 1.00 88.25 114 ALA A O 1
ATOM 889 N N . PHE A 1 115 ? 0.161 7.605 24.849 1.00 90.31 115 PHE A N 1
ATOM 890 C CA . PHE A 1 115 ? 0.429 8.653 25.842 1.00 90.31 115 PHE A CA 1
ATOM 891 C C . PHE A 1 115 ? -0.723 8.846 26.834 1.00 90.31 115 PHE A C 1
ATOM 893 O O . PHE A 1 115 ? -0.470 9.088 28.012 1.00 90.31 115 PHE A O 1
ATOM 900 N N . HIS A 1 116 ? -1.970 8.743 26.377 1.00 88.69 116 HIS A N 1
ATOM 901 C CA . HIS A 1 116 ? -3.147 8.849 27.237 1.00 88.69 116 HIS A CA 1
ATOM 902 C C . HIS A 1 116 ? -3.301 7.632 28.164 1.00 88.69 116 HIS A C 1
ATOM 904 O O . HIS A 1 116 ? -3.728 7.776 29.308 1.00 88.69 116 HIS A O 1
ATOM 910 N N . ASP A 1 117 ? -2.904 6.447 27.699 1.00 85.50 117 ASP A N 1
ATOM 911 C CA . ASP A 1 117 ? -2.945 5.201 28.468 1.00 85.50 117 ASP A CA 1
ATOM 912 C C . ASP A 1 117 ? -1.731 5.037 29.400 1.00 85.50 117 ASP A C 1
ATOM 914 O O . ASP A 1 117 ? -1.807 4.314 30.394 1.00 85.50 117 ASP A O 1
ATOM 918 N N . ALA A 1 118 ? -0.622 5.745 29.149 1.00 78.94 118 ALA A N 1
ATOM 919 C CA . ALA A 1 118 ? 0.579 5.735 29.990 1.00 78.94 118 ALA A CA 1
ATOM 920 C C . ALA A 1 118 ? 0.329 6.002 31.495 1.00 78.94 118 ALA A C 1
ATOM 922 O O . ALA A 1 118 ? 0.872 5.247 32.306 1.00 78.94 118 ALA A O 1
ATOM 923 N N . PRO A 1 119 ? -0.470 7.005 31.925 1.00 77.44 119 PRO A N 1
ATOM 924 C CA . PRO A 1 119 ? -0.747 7.221 33.348 1.00 77.44 119 PRO A CA 1
ATOM 925 C C . PRO A 1 119 ? -1.551 6.079 33.988 1.00 77.44 119 PRO A C 1
ATOM 927 O O . PRO A 1 119 ? -1.304 5.741 35.144 1.00 77.44 119 PRO A O 1
ATOM 930 N N . VAL A 1 120 ? -2.464 5.446 33.243 1.00 75.81 120 VAL A N 1
ATOM 931 C CA . VAL A 1 120 ? -3.294 4.335 33.739 1.00 75.81 120 VAL A CA 1
ATOM 932 C C . VAL A 1 120 ? -2.475 3.041 33.796 1.00 75.81 120 VAL A C 1
ATOM 934 O O . VAL A 1 120 ? -2.455 2.363 34.822 1.00 75.81 120 VAL A O 1
ATOM 937 N N . CYS A 1 121 ? -1.713 2.728 32.744 1.00 65.31 121 CYS A N 1
ATOM 938 C CA . CYS A 1 121 ? -0.817 1.570 32.711 1.00 65.31 121 CYS A CA 1
ATOM 939 C C . CYS A 1 121 ? 0.366 1.699 33.681 1.00 65.31 121 CYS A C 1
ATOM 941 O O . CYS A 1 121 ? 0.822 0.686 34.204 1.00 65.31 121 CYS A O 1
ATOM 943 N N . GLY A 1 122 ? 0.836 2.913 33.984 1.00 62.72 122 GLY A N 1
ATOM 944 C CA . GLY A 1 122 ? 1.882 3.152 34.984 1.00 62.72 122 GLY A CA 1
ATOM 945 C C . GLY A 1 122 ? 1.463 2.771 36.408 1.00 62.72 122 GLY A C 1
ATOM 946 O O . GLY A 1 122 ? 2.289 2.286 37.178 1.00 62.72 122 GLY A O 1
ATOM 947 N N . GLN A 1 123 ? 0.176 2.905 36.747 1.00 55.19 123 GLN A N 1
ATOM 948 C CA . GLN A 1 123 ? -0.357 2.453 38.038 1.00 55.19 123 GLN A CA 1
ATOM 949 C C . GLN A 1 123 ? -0.558 0.929 38.098 1.00 55.19 123 GLN A C 1
ATOM 951 O O . GLN A 1 123 ? -0.454 0.341 39.172 1.00 55.19 123 GLN A O 1
ATOM 956 N N . VAL A 1 124 ? -0.786 0.272 36.954 1.00 55.56 124 VAL A N 1
ATOM 957 C CA . VAL A 1 124 ? -0.936 -1.196 36.846 1.00 55.56 124 VAL A CA 1
ATOM 958 C C . VAL A 1 124 ? 0.416 -1.905 36.642 1.00 55.56 124 VAL A C 1
ATOM 960 O O . VAL A 1 124 ? 0.553 -3.092 36.935 1.00 55.56 124 VAL A O 1
ATOM 963 N N . GLY A 1 125 ? 1.459 -1.179 36.225 1.00 49.66 125 GLY A N 1
ATOM 964 C CA . GLY A 1 125 ? 2.826 -1.681 36.041 1.00 49.66 125 GLY A CA 1
ATOM 965 C C . GLY A 1 125 ? 3.503 -2.191 37.318 1.00 49.66 125 GLY A C 1
ATOM 966 O O . GLY A 1 125 ? 4.491 -2.915 37.227 1.00 49.66 125 GLY A O 1
ATOM 967 N N . PHE A 1 126 ? 2.949 -1.902 38.501 1.00 48.53 126 PHE A N 1
ATOM 968 C CA . PHE A 1 126 ? 3.387 -2.540 39.746 1.00 48.53 126 PHE A CA 1
ATOM 969 C C . PHE A 1 126 ? 2.872 -3.985 39.905 1.00 48.53 126 PHE A C 1
ATOM 971 O O . PHE A 1 126 ? 3.400 -4.720 40.732 1.00 48.53 126 PHE A O 1
ATOM 978 N N . PHE A 1 127 ? 1.883 -4.422 39.112 1.00 48.47 127 PHE A N 1
ATOM 979 C CA . PHE A 1 127 ? 1.317 -5.778 39.189 1.00 48.47 127 PHE A CA 1
ATOM 980 C C . PHE A 1 127 ? 1.713 -6.701 38.027 1.00 48.47 127 PHE A C 1
ATOM 982 O O . PHE A 1 127 ? 1.491 -7.906 38.104 1.00 48.47 127 PHE A O 1
ATOM 989 N N . CYS A 1 128 ? 2.366 -6.192 36.977 1.00 44.69 128 CYS A N 1
ATOM 990 C CA . CYS A 1 128 ? 2.894 -7.021 35.885 1.00 44.69 128 CYS A CA 1
ATOM 991 C C . CYS A 1 128 ? 4.314 -7.544 36.191 1.00 44.69 128 CYS A C 1
ATOM 993 O O . CYS A 1 128 ? 5.208 -7.522 35.351 1.00 44.69 128 CYS A O 1
ATOM 995 N N . ASN A 1 129 ? 4.525 -7.991 37.428 1.00 46.97 129 ASN A N 1
ATOM 996 C CA . ASN A 1 129 ? 5.626 -8.860 37.835 1.00 46.97 129 ASN A CA 1
ATOM 997 C C . ASN A 1 129 ? 5.035 -10.015 38.659 1.00 46.97 129 ASN A C 1
ATOM 999 O O . ASN A 1 129 ? 5.274 -10.127 39.859 1.00 46.97 129 ASN A O 1
ATOM 1003 N N . LEU A 1 130 ? 4.238 -10.879 38.024 1.00 39.78 130 LEU A N 1
ATOM 1004 C CA . LEU A 1 130 ? 4.019 -12.227 38.544 1.00 39.78 130 LEU A CA 1
ATOM 1005 C C . LEU A 1 130 ? 3.965 -13.226 37.376 1.00 39.78 130 LEU A C 1
ATOM 1007 O O . LEU A 1 130 ? 3.365 -12.922 36.345 1.00 39.78 130 LEU A O 1
ATOM 1011 N N . PRO A 1 131 ? 4.704 -14.341 37.485 1.00 49.06 131 PRO A N 1
ATOM 1012 C CA . PRO A 1 131 ? 5.323 -15.029 36.367 1.00 49.06 131 PRO A CA 1
ATOM 1013 C C . PRO A 1 131 ? 4.401 -16.089 35.768 1.00 49.06 131 PRO A C 1
ATOM 1015 O O . PRO A 1 131 ? 3.346 -16.399 36.311 1.00 49.06 131 PRO A O 1
ATOM 1018 N N . PHE A 1 132 ? 4.866 -16.669 34.661 1.00 40.94 132 PHE A N 1
ATOM 1019 C CA . PHE A 1 132 ? 4.657 -18.079 34.333 1.00 40.94 132 PHE A CA 1
ATOM 1020 C C . PHE A 1 132 ? 4.381 -18.919 35.602 1.00 40.94 132 PHE A C 1
ATOM 1022 O O . PHE A 1 132 ? 5.303 -19.191 36.374 1.00 40.94 132 PHE A O 1
ATOM 1029 N N . LEU A 1 133 ? 3.122 -19.309 35.801 1.00 35.03 133 LEU A N 1
ATOM 1030 C CA . LEU A 1 133 ? 2.729 -20.507 36.537 1.00 35.03 133 LEU A CA 1
ATOM 1031 C C . LEU A 1 133 ? 1.859 -21.343 35.599 1.00 35.03 133 LEU A C 1
ATOM 1033 O O . LEU A 1 133 ? 0.929 -20.751 35.003 1.00 35.03 133 LEU A O 1
#